Protein AF-A0A376TZY4-F1 (afdb_monomer)

InterPro domains:
  IPR004195 Head decoration protein D [PF02924] (4-58)
  IPR036630 Head decoration protein D superfamily [SSF51274] (4-58)

Sequence (65 aa):
MKPAGKLVVWDGQKAGSAVGILVLPLEGTETVLTYYKSGTFATEAIRWPESVDEHKRQMPLPAVP

Mean predicted aligned error: 6.89 Å

Secondary structure (DSSP, 8-state):
-PPTT------SSSTT----EE-S---S--S---EESS----GGGS---TT--HHHHTSPPP---

Nearest PDB structures (foldseek):
  1td0-assembly4_D  TM=8.662E-01  e=6.145E-06  Enterobacteria phage P21

pLDDT: mean 79.35, std 11.2, 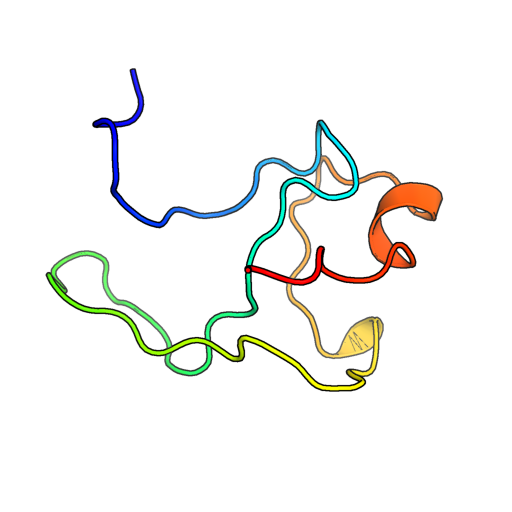range [43.28, 90.38]

Foldseek 3Di:
DPPPPDDDDDQQPDAQPPQFAFDDDDPPPDPDTDTHRDDDDDLVVGDDHPNHDPVSSPGHHDNDD

Radius of gyration: 12.09 Å; Cα contacts (8 Å, |Δi|>4): 59; chains: 1; bounding box: 30×26×27 Å

Organism: Escherichia coli (NCBI:txid562)

Solvent-accessible surface area (backbone atoms only — not comparable to full-atom values): 4681 Å² total; per-residue (Å²): 132,80,67,89,89,65,89,69,87,63,71,46,80,57,69,60,67,44,70,59,45,75,70,60,92,76,94,79,81,70,91,76,84,58,57,42,74,75,84,91,75,63,75,87,79,51,90,72,49,91,68,41,50,72,80,49,70,74,50,66,66,46,84,77,130

Structure (mmCIF, N/CA/C/O backbone):
data_AF-A0A376TZY4-F1
#
_entry.id   AF-A0A376TZY4-F1
#
loop_
_atom_site.group_PDB
_atom_site.id
_atom_site.type_symbol
_atom_site.label_atom_id
_atom_site.label_alt_id
_atom_site.label_comp_id
_atom_site.label_asym_id
_atom_site.label_entity_id
_atom_site.label_seq_id
_atom_site.pdbx_PDB_ins_code
_atom_site.Cartn_x
_atom_site.Cartn_y
_atom_site.Cartn_z
_atom_site.occupancy
_atom_site.B_iso_or_equiv
_atom_site.auth_seq_id
_atom_site.auth_comp_id
_atom_site.auth_asym_id
_atom_site.auth_atom_id
_atom_site.pdbx_PDB_model_num
ATOM 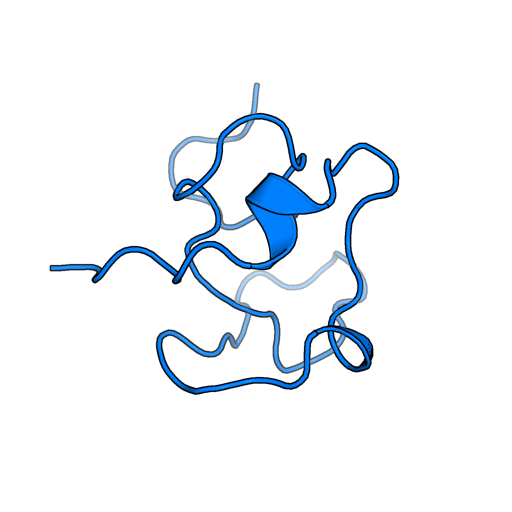1 N N . MET A 1 1 ? -7.165 16.118 2.224 1.00 43.28 1 MET A N 1
ATOM 2 C CA . MET A 1 1 ? -6.614 15.658 3.520 1.00 43.28 1 MET A CA 1
ATOM 3 C C . MET A 1 1 ? -6.805 14.156 3.616 1.00 43.28 1 MET A C 1
ATOM 5 O O . MET A 1 1 ? -7.944 13.716 3.528 1.00 43.28 1 MET A O 1
ATOM 9 N N . LYS A 1 2 ? -5.735 13.364 3.759 1.00 52.16 2 LYS A N 1
ATOM 10 C CA . LYS A 1 2 ? -5.889 11.963 4.172 1.00 52.16 2 LYS A CA 1
ATOM 11 C C . LYS A 1 2 ? -6.111 11.954 5.692 1.00 52.16 2 LYS A C 1
ATOM 13 O O . LYS A 1 2 ? -5.378 12.668 6.377 1.00 52.16 2 LYS A O 1
ATOM 18 N N . PRO A 1 3 ? -7.124 11.254 6.226 1.00 50.56 3 PRO A N 1
ATOM 19 C CA . PRO A 1 3 ? -7.322 11.186 7.670 1.00 50.56 3 PRO A CA 1
ATOM 20 C C . PRO A 1 3 ? -6.070 10.574 8.307 1.00 50.56 3 PRO A C 1
ATOM 22 O O . PRO A 1 3 ? -5.620 9.505 7.892 1.00 50.56 3 PRO A O 1
ATOM 25 N N . ALA A 1 4 ? -5.475 11.292 9.261 1.00 63.12 4 ALA A N 1
ATOM 26 C CA . ALA A 1 4 ? -4.245 10.876 9.922 1.00 63.12 4 ALA A CA 1
ATOM 27 C C . ALA A 1 4 ? -4.432 9.476 10.536 1.00 63.12 4 ALA A C 1
ATOM 29 O O . ALA A 1 4 ? -5.380 9.248 11.283 1.00 63.12 4 ALA A O 1
ATOM 30 N N . GLY A 1 5 ? -3.559 8.532 10.170 1.00 72.75 5 GLY A N 1
ATOM 31 C CA . GLY A 1 5 ? -3.540 7.168 10.712 1.00 72.75 5 GLY A CA 1
ATOM 32 C C . GLY A 1 5 ? -4.234 6.083 9.878 1.00 72.75 5 GLY A C 1
ATOM 33 O O . GLY A 1 5 ? -4.098 4.911 10.220 1.00 72.75 5 GLY A O 1
ATOM 34 N N . LYS A 1 6 ? -4.934 6.409 8.779 1.00 81.75 6 LYS A N 1
ATOM 35 C CA . LYS A 1 6 ? -5.497 5.374 7.886 1.00 81.75 6 LYS A CA 1
ATOM 36 C C . LYS A 1 6 ? -4.507 4.951 6.801 1.00 81.75 6 LYS A C 1
ATOM 38 O O . 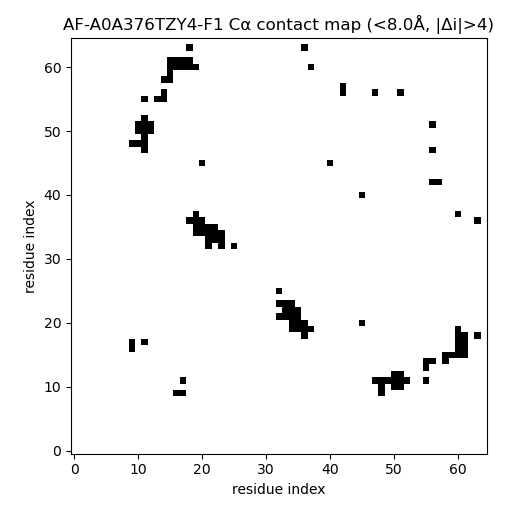LYS A 1 6 ? -3.897 5.795 6.145 1.00 81.75 6 LYS A O 1
ATOM 43 N N . LEU A 1 7 ? -4.411 3.641 6.580 1.00 84.00 7 LEU A N 1
ATOM 44 C CA . LEU A 1 7 ? -3.710 3.066 5.434 1.00 84.00 7 LEU A CA 1
ATOM 45 C C . LEU A 1 7 ? -4.524 3.300 4.159 1.00 84.00 7 LEU A C 1
ATOM 47 O O . LEU A 1 7 ? -5.750 3.226 4.149 1.00 84.00 7 LEU A O 1
ATOM 51 N N . VAL A 1 8 ? -3.820 3.644 3.091 1.00 86.81 8 VAL A N 1
ATOM 52 C CA . VAL A 1 8 ? -4.369 4.152 1.832 1.00 86.81 8 VAL A CA 1
ATOM 53 C C . VAL A 1 8 ? -3.432 3.758 0.702 1.00 86.81 8 VAL A C 1
ATOM 55 O O . VAL A 1 8 ? -2.246 3.528 0.942 1.00 86.81 8 VAL A O 1
ATOM 58 N N . VAL A 1 9 ? -3.937 3.751 -0.533 1.00 88.06 9 VAL A N 1
ATOM 59 C CA . VAL A 1 9 ? -3.093 3.532 -1.715 1.00 88.06 9 VAL A CA 1
ATOM 60 C C . VAL A 1 9 ? -1.965 4.568 -1.740 1.00 88.06 9 VAL A C 1
ATOM 62 O O . VAL A 1 9 ? -2.196 5.772 -1.537 1.00 8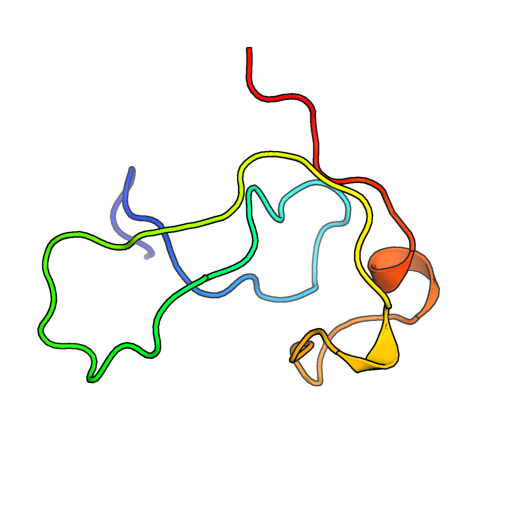8.06 9 VAL A O 1
ATOM 65 N N . TRP A 1 10 ? -0.745 4.070 -1.934 1.00 88.62 10 TRP A N 1
ATOM 66 C CA . TRP A 1 10 ? 0.456 4.880 -2.087 1.00 88.62 10 TRP A CA 1
ATOM 67 C C . TRP A 1 10 ? 0.419 5.627 -3.424 1.00 88.62 10 TRP A C 1
ATOM 69 O O . TRP A 1 10 ? -0.008 5.074 -4.428 1.00 88.62 10 TRP A O 1
ATOM 79 N N . ASP A 1 11 ? 0.847 6.886 -3.444 1.00 83.81 11 ASP A N 1
ATOM 80 C CA . ASP A 1 11 ? 0.744 7.773 -4.615 1.00 83.81 11 ASP A CA 1
ATOM 81 C C . ASP A 1 11 ? 1.969 7.727 -5.548 1.00 83.81 11 ASP A C 1
ATOM 83 O O . ASP A 1 11 ? 2.023 8.440 -6.553 1.00 83.81 11 ASP A O 1
ATOM 87 N N . GLY A 1 12 ? 2.977 6.916 -5.217 1.00 83.31 12 GLY A N 1
ATOM 88 C CA . GLY A 1 12 ? 4.203 6.784 -6.004 1.00 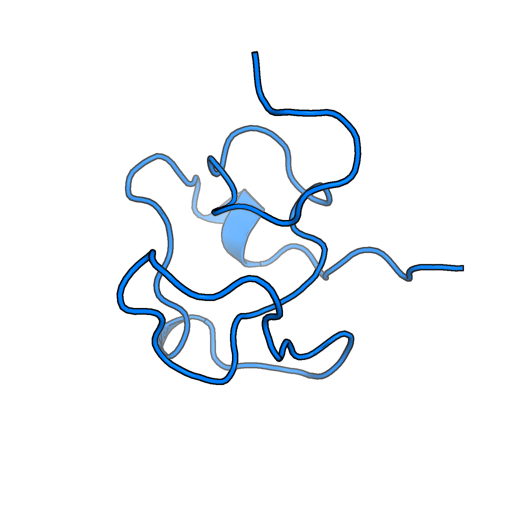83.31 12 GLY A CA 1
ATOM 89 C C . GLY A 1 12 ? 5.158 7.984 -5.916 1.00 83.31 12 GLY A C 1
ATOM 90 O O . GLY A 1 12 ? 6.229 7.962 -6.528 1.00 83.31 12 GLY A O 1
ATOM 91 N N . GLN A 1 13 ? 4.822 9.039 -5.164 1.00 82.31 13 GLN A N 1
ATOM 92 C CA . GLN A 1 13 ? 5.583 10.292 -5.193 1.00 82.31 13 GLN A CA 1
ATOM 93 C C . GLN A 1 13 ? 6.885 10.200 -4.400 1.00 82.31 13 GLN A C 1
ATOM 95 O O . GLN A 1 13 ? 7.941 10.620 -4.884 1.00 82.31 13 GLN A O 1
ATOM 100 N N . LYS A 1 14 ? 6.843 9.608 -3.203 1.00 80.00 14 LYS A N 1
ATOM 101 C CA . LYS A 1 14 ? 8.000 9.514 -2.304 1.00 80.00 14 LYS A CA 1
ATOM 102 C C . LYS A 1 14 ? 8.420 8.065 -2.085 1.00 80.00 14 LYS A C 1
ATOM 104 O O . LYS A 1 14 ? 7.700 7.304 -1.441 1.00 80.00 14 LYS A O 1
ATOM 109 N N . ALA A 1 15 ? 9.603 7.692 -2.569 1.00 77.44 15 ALA A N 1
ATOM 110 C CA . ALA A 1 15 ? 10.174 6.378 -2.286 1.00 77.44 15 ALA A CA 1
ATOM 111 C C . ALA A 1 15 ? 10.297 6.141 -0.769 1.00 77.44 15 ALA A C 1
ATOM 113 O O . ALA A 1 15 ? 10.526 7.081 -0.004 1.00 77.44 15 ALA A O 1
ATOM 114 N N . GLY A 1 16 ? 1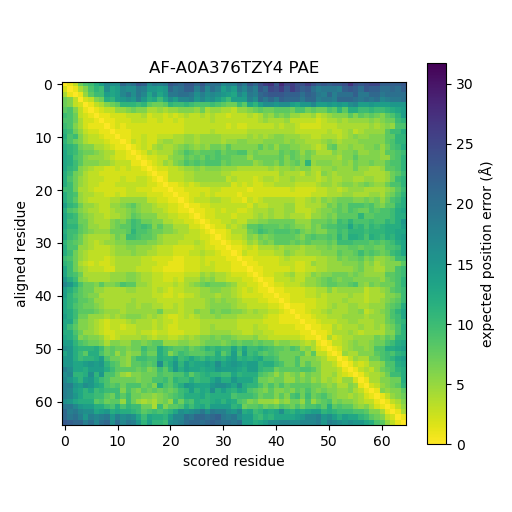0.093 4.897 -0.334 1.00 77.75 16 GLY A N 1
ATOM 115 C CA . GLY A 1 16 ? 10.119 4.529 1.086 1.00 77.75 16 GLY A CA 1
ATOM 116 C C . GLY A 1 16 ? 8.928 5.036 1.912 1.00 77.75 16 GLY A C 1
ATOM 117 O O . GLY A 1 16 ? 8.963 4.927 3.130 1.00 77.75 16 GLY A O 1
ATOM 118 N N . SER A 1 17 ? 7.883 5.602 1.291 1.00 83.56 17 SER A N 1
ATOM 119 C CA . SER A 1 17 ? 6.620 5.926 1.988 1.00 83.56 17 SER A CA 1
ATOM 120 C C . SER A 1 17 ? 5.513 4.890 1.778 1.00 83.56 17 SER A C 1
ATOM 122 O O . SER A 1 17 ? 4.503 4.927 2.478 1.00 83.56 17 SER A O 1
ATOM 124 N N . ALA A 1 18 ? 5.709 3.935 0.864 1.00 83.62 18 ALA A N 1
ATOM 125 C CA . ALA A 1 18 ? 4.920 2.711 0.843 1.00 83.62 18 ALA A CA 1
ATOM 126 C C . ALA A 1 18 ? 5.267 1.890 2.089 1.00 83.62 18 ALA A C 1
ATOM 128 O O . ALA A 1 18 ? 6.434 1.595 2.305 1.00 83.62 18 ALA A O 1
ATOM 129 N N . VAL A 1 19 ? 4.274 1.538 2.907 1.00 85.81 19 VAL A N 1
ATOM 130 C CA . VAL A 1 19 ? 4.475 0.845 4.199 1.00 85.81 19 VAL A CA 1
ATOM 131 C C . VAL A 1 19 ? 4.057 -0.629 4.176 1.00 85.81 19 VAL A C 1
ATOM 133 O O . VAL A 1 19 ? 4.236 -1.339 5.162 1.00 85.81 19 VAL A O 1
ATOM 136 N N . GLY A 1 20 ? 3.488 -1.097 3.064 1.00 87.81 20 GLY A N 1
ATOM 137 C CA . GLY A 1 20 ? 3.027 -2.471 2.910 1.00 87.81 20 GLY A CA 1
ATOM 138 C C . GLY A 1 20 ? 2.357 -2.726 1.564 1.00 87.81 20 GLY A C 1
ATOM 139 O O . GLY A 1 20 ? 2.039 -1.788 0.831 1.00 87.81 20 GLY A O 1
ATOM 140 N N . ILE A 1 21 ? 2.131 -4.004 1.260 1.00 89.19 21 ILE A N 1
ATOM 141 C CA . ILE A 1 21 ? 1.430 -4.461 0.049 1.00 89.19 21 ILE A CA 1
ATOM 142 C C . ILE A 1 21 ? 0.103 -5.088 0.466 1.00 89.19 21 ILE A C 1
ATOM 144 O O . ILE A 1 21 ? 0.078 -5.980 1.310 1.00 89.19 21 ILE A O 1
ATOM 148 N N . LEU A 1 22 ? -1.001 -4.616 -0.109 1.00 90.38 22 LEU A N 1
ATOM 149 C CA . LEU A 1 22 ? -2.338 -5.126 0.183 1.00 90.38 22 LEU A CA 1
ATOM 150 C C . LEU A 1 22 ? -2.461 -6.602 -0.243 1.00 90.38 22 LEU A C 1
ATOM 152 O O . LEU A 1 22 ? -2.116 -6.948 -1.370 1.00 90.38 22 LEU A O 1
ATOM 156 N N . VAL A 1 23 ? -2.942 -7.455 0.665 1.00 89.94 23 VAL A N 1
ATOM 157 C CA . VAL A 1 23 ? -3.051 -8.913 0.453 1.00 89.94 23 VAL A CA 1
ATOM 158 C C . VAL A 1 23 ? -4.400 -9.279 -0.158 1.00 89.94 23 VAL A C 1
ATOM 160 O O . VAL A 1 23 ? -4.476 -10.125 -1.044 1.00 89.94 23 VAL A O 1
ATOM 163 N N . LEU A 1 24 ? -5.468 -8.653 0.339 1.00 88.06 24 LEU A N 1
ATOM 164 C CA . LEU A 1 24 ? -6.845 -8.943 -0.046 1.00 88.06 24 LEU A CA 1
ATOM 165 C C . LEU A 1 24 ? -7.421 -7.760 -0.829 1.00 88.06 24 LEU A C 1
ATOM 167 O O . LEU A 1 24 ? -7.193 -6.619 -0.422 1.00 88.06 24 LEU A O 1
ATOM 171 N N . PRO A 1 25 ? -8.163 -7.997 -1.925 1.00 87.31 25 PRO A N 1
ATOM 172 C CA . PRO A 1 25 ? -8.876 -6.924 -2.608 1.00 87.31 25 PRO A CA 1
ATOM 173 C C . PRO A 1 25 ? -9.862 -6.249 -1.644 1.00 87.31 25 PRO A C 1
ATOM 175 O O . PRO A 1 25 ? -10.407 -6.899 -0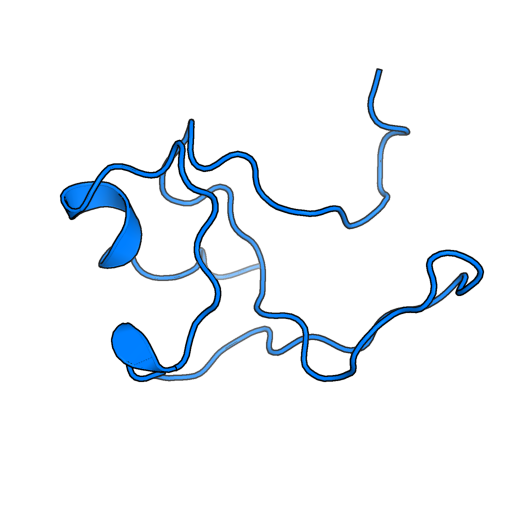.753 1.00 87.31 25 PRO A O 1
ATOM 178 N N . LEU A 1 26 ? -10.053 -4.941 -1.817 1.00 86.88 26 LEU A N 1
ATOM 179 C CA . LEU A 1 26 ? -10.967 -4.126 -1.018 1.00 86.88 26 LEU A CA 1
ATOM 180 C C . LEU A 1 26 ? -12.040 -3.540 -1.933 1.00 86.88 26 LEU A C 1
ATOM 182 O O . LEU A 1 26 ? -11.707 -2.997 -2.989 1.00 86.88 26 LEU A O 1
ATOM 186 N N . GLU A 1 27 ? -13.291 -3.591 -1.493 1.00 88.50 27 GLU A N 1
ATOM 187 C CA . GLU A 1 27 ? -14.444 -2.976 -2.161 1.00 88.50 27 GLU A CA 1
ATOM 188 C C . GLU A 1 27 ? -14.635 -1.503 -1.742 1.00 88.50 27 GLU A C 1
ATOM 190 O O . GLU A 1 27 ? -15.440 -0.770 -2.315 1.00 88.50 27 GLU A O 1
ATOM 195 N N . GLY A 1 28 ? -13.875 -1.030 -0.747 1.00 83.25 28 GLY A N 1
ATOM 196 C CA . GLY A 1 28 ? -13.858 0.364 -0.290 1.00 83.25 28 GLY A CA 1
ATOM 197 C C . GLY A 1 28 ? -14.797 0.654 0.882 1.00 83.25 28 GLY A C 1
ATOM 198 O O . GLY A 1 28 ? -14.860 1.793 1.350 1.00 83.25 28 GLY A O 1
ATOM 199 N N . THR A 1 29 ? -15.498 -0.364 1.384 1.00 87.06 29 THR A N 1
ATOM 200 C CA . THR A 1 29 ? -16.355 -0.282 2.581 1.00 87.06 29 THR A CA 1
ATOM 201 C C . THR A 1 29 ? -15.684 -0.838 3.836 1.00 87.06 29 THR A C 1
ATOM 203 O O . THR A 1 29 ? -16.199 -0.675 4.943 1.00 87.06 29 THR A O 1
ATOM 206 N N . GLU A 1 30 ? -14.544 -1.506 3.680 1.00 86.50 30 GLU A N 1
ATOM 207 C CA . GLU A 1 30 ? -13.836 -2.172 4.762 1.00 86.50 30 GLU A CA 1
ATOM 208 C C . GLU A 1 30 ? -13.205 -1.166 5.730 1.00 86.50 30 GLU A C 1
ATOM 210 O O . GLU A 1 30 ? -12.621 -0.149 5.351 1.00 86.50 30 GLU A O 1
ATOM 215 N N . THR A 1 31 ? -13.286 -1.482 7.020 1.00 85.88 31 THR A N 1
ATOM 216 C CA . THR A 1 31 ? -12.669 -0.692 8.094 1.00 85.88 31 THR A CA 1
ATOM 217 C C . THR A 1 31 ? -11.281 -1.203 8.478 1.00 85.88 31 THR A C 1
ATOM 219 O O . THR A 1 31 ? -10.508 -0.470 9.096 1.00 85.88 31 THR A O 1
ATOM 222 N N . VAL A 1 32 ? -10.957 -2.442 8.097 1.00 86.50 32 VAL A N 1
ATOM 223 C CA . VAL A 1 32 ? -9.696 -3.134 8.377 1.00 86.50 32 VAL A CA 1
ATOM 224 C C . VAL A 1 32 ? -9.167 -3.723 7.076 1.00 86.50 32 VAL A C 1
ATOM 226 O O . VAL A 1 32 ? -9.934 -4.232 6.266 1.00 86.50 32 VAL A O 1
ATOM 229 N N . LEU A 1 33 ? -7.850 -3.669 6.893 1.00 89.06 33 LEU A N 1
ATOM 230 C CA . LEU A 1 33 ? -7.175 -4.226 5.729 1.00 89.06 33 LEU A CA 1
ATOM 231 C C . LE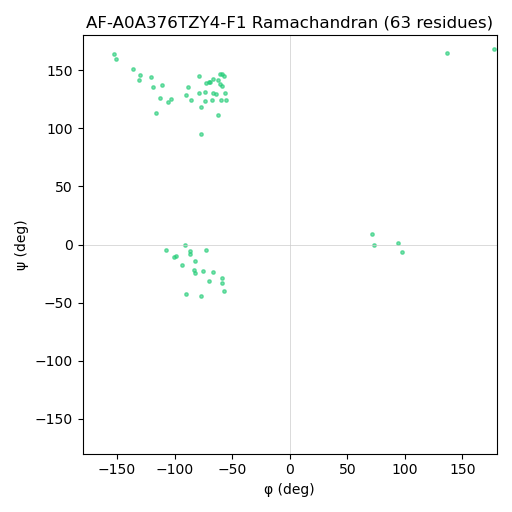U A 1 33 ? -6.001 -5.113 6.142 1.00 89.06 33 LEU A C 1
ATOM 233 O O . LEU A 1 33 ? -5.330 -4.864 7.145 1.00 89.06 33 LEU A O 1
ATOM 237 N N . THR A 1 34 ? -5.767 -6.162 5.360 1.00 89.44 34 THR A N 1
ATOM 238 C CA . THR A 1 34 ? -4.672 -7.114 5.565 1.00 89.44 34 THR A CA 1
ATOM 239 C C . THR A 1 34 ? -3.568 -6.812 4.566 1.00 89.44 34 THR A C 1
ATOM 241 O O . THR A 1 34 ? -3.813 -6.769 3.360 1.00 89.44 34 THR A O 1
ATOM 244 N N . TYR A 1 35 ? -2.349 -6.594 5.054 1.00 90.06 35 TYR A N 1
ATOM 245 C CA . TYR A 1 35 ? -1.208 -6.238 4.217 1.00 90.06 35 TYR A CA 1
ATOM 246 C C . TYR A 1 35 ? 0.049 -7.013 4.617 1.00 90.06 35 TYR A C 1
ATOM 248 O O . TYR A 1 35 ? 0.239 -7.369 5.781 1.00 90.06 35 TYR A O 1
ATOM 256 N N . TYR A 1 36 ? 0.930 -7.241 3.647 1.00 88.31 36 TYR A N 1
ATOM 257 C CA . TYR A 1 36 ? 2.278 -7.731 3.885 1.00 88.31 36 TYR A CA 1
ATOM 258 C C . TYR A 1 36 ? 3.155 -6.585 4.394 1.00 88.31 36 TYR A C 1
ATOM 260 O O . TYR A 1 36 ? 3.352 -5.589 3.694 1.00 88.31 36 TYR A O 1
ATOM 268 N N . LYS A 1 37 ? 3.677 -6.736 5.617 1.00 84.62 37 LYS A N 1
ATOM 269 C CA . LYS A 1 37 ? 4.623 -5.801 6.257 1.00 84.62 37 LYS A CA 1
ATOM 270 C C . LYS A 1 37 ? 6.075 -6.041 5.811 1.00 84.62 37 LYS A C 1
ATOM 272 O O . LYS A 1 37 ? 6.903 -5.141 5.884 1.00 84.62 37 LYS A O 1
ATOM 277 N N . SER A 1 38 ? 6.390 -7.255 5.368 1.00 82.06 38 SER A N 1
ATOM 278 C CA . SER A 1 38 ? 7.721 -7.668 4.920 1.00 82.06 38 SER A CA 1
ATOM 279 C C . SER A 1 38 ? 7.618 -8.801 3.895 1.00 82.06 38 SER A C 1
ATOM 281 O O . SER A 1 38 ? 6.568 -9.430 3.755 1.00 82.06 38 SER A O 1
ATOM 283 N N . GLY A 1 39 ? 8.709 -9.043 3.168 1.00 83.88 39 GLY A N 1
ATOM 284 C CA . GLY A 1 39 ? 8.802 -10.071 2.131 1.00 83.88 39 GLY A CA 1
ATOM 285 C C . GLY A 1 39 ? 9.519 -9.556 0.886 1.00 83.88 39 GLY A C 1
ATOM 286 O O . GLY A 1 39 ? 9.705 -8.352 0.721 1.00 83.88 39 GLY A O 1
ATOM 287 N N . THR A 1 40 ? 9.935 -10.475 0.017 1.00 84.94 40 THR A N 1
ATOM 288 C CA . THR A 1 40 ? 10.451 -10.147 -1.319 1.00 84.94 40 THR A CA 1
ATOM 289 C C . THR A 1 40 ? 9.380 -10.512 -2.333 1.00 84.94 40 THR A C 1
ATOM 291 O O . THR A 1 40 ? 8.930 -11.655 -2.365 1.00 84.94 40 THR A O 1
ATOM 294 N N . PHE A 1 41 ? 8.957 -9.539 -3.132 1.00 85.44 41 PHE A N 1
ATOM 295 C CA . PHE A 1 41 ? 7.872 -9.685 -4.097 1.00 85.44 41 PHE A CA 1
ATOM 296 C C . PHE A 1 41 ? 8.398 -9.396 -5.499 1.00 85.44 41 PHE A C 1
ATOM 298 O O . PHE A 1 41 ? 9.241 -8.519 -5.677 1.00 85.44 41 PHE A O 1
ATOM 305 N N . ALA A 1 42 ? 7.889 -10.125 -6.491 1.00 85.75 42 ALA A N 1
ATOM 306 C CA . ALA A 1 42 ? 8.168 -9.831 -7.890 1.00 85.75 42 ALA A CA 1
ATOM 307 C C . ALA A 1 42 ? 7.539 -8.481 -8.268 1.00 85.75 42 ALA A C 1
ATOM 309 O O . ALA A 1 42 ? 6.355 -8.252 -8.000 1.00 85.75 42 ALA A O 1
ATOM 310 N N . THR A 1 43 ? 8.318 -7.593 -8.888 1.00 83.38 43 THR A N 1
ATOM 311 C CA . THR A 1 43 ? 7.878 -6.234 -9.250 1.00 83.38 43 THR A CA 1
ATOM 312 C C . THR A 1 43 ? 6.656 -6.268 -10.168 1.00 83.38 43 THR A C 1
ATOM 314 O O . THR A 1 43 ? 5.785 -5.409 -10.066 1.00 83.38 43 THR A O 1
ATOM 317 N N . GLU A 1 44 ? 6.560 -7.285 -11.021 1.00 85.50 44 GLU A N 1
ATOM 318 C CA . GLU A 1 44 ? 5.499 -7.485 -12.010 1.00 85.50 44 GLU A CA 1
ATOM 319 C C . GLU A 1 44 ? 4.186 -7.966 -11.374 1.00 85.50 44 GLU A C 1
ATOM 321 O O . GLU A 1 44 ? 3.114 -7.781 -11.944 1.00 85.50 44 GLU A O 1
ATOM 326 N N . ALA A 1 45 ? 4.256 -8.573 -10.185 1.00 85.88 45 ALA A N 1
ATOM 327 C CA . ALA A 1 45 ? 3.082 -9.029 -9.444 1.00 85.88 45 ALA A CA 1
ATOM 328 C C . ALA A 1 45 ? 2.415 -7.898 -8.637 1.00 85.88 45 ALA A C 1
ATOM 330 O O . ALA A 1 45 ? 1.286 -8.055 -8.168 1.00 85.88 45 ALA A O 1
ATOM 331 N N . ILE A 1 46 ? 3.099 -6.760 -8.463 1.00 85.81 46 ILE A N 1
ATOM 332 C CA . ILE A 1 46 ? 2.595 -5.609 -7.710 1.00 85.81 46 ILE A CA 1
ATOM 333 C C . ILE A 1 46 ? 1.843 -4.667 -8.652 1.00 85.81 46 ILE A C 1
ATOM 335 O O . ILE A 1 46 ? 2.360 -4.221 -9.675 1.00 85.81 46 ILE A O 1
ATOM 339 N N . ARG A 1 47 ? 0.616 -4.299 -8.267 1.00 87.62 47 ARG A N 1
ATOM 340 C CA . ARG A 1 47 ? -0.144 -3.238 -8.941 1.00 87.62 47 ARG A CA 1
ATOM 341 C C . ARG A 1 47 ? 0.387 -1.871 -8.522 1.00 87.62 47 ARG A C 1
ATOM 343 O O . ARG A 1 47 ? 0.005 -1.336 -7.482 1.00 87.62 47 ARG A O 1
ATOM 350 N N . TRP A 1 48 ? 1.280 -1.328 -9.335 1.00 84.38 48 TRP A N 1
ATOM 351 C CA . TRP A 1 48 ? 1.865 -0.012 -9.122 1.00 84.38 48 TRP A CA 1
ATOM 352 C C . TRP A 1 48 ? 0.916 1.123 -9.543 1.00 84.38 48 TRP A C 1
ATOM 354 O O . TRP A 1 48 ? 0.202 0.978 -10.535 1.00 84.38 48 TRP A O 1
ATOM 364 N N . PRO A 1 49 ? 0.920 2.269 -8.840 1.00 83.88 49 PRO A N 1
ATOM 365 C CA . PRO A 1 49 ? 0.267 3.483 -9.324 1.00 83.88 49 PRO A CA 1
ATOM 366 C C . PRO A 1 49 ? 0.922 3.954 -10.626 1.00 83.88 49 PRO A C 1
ATOM 368 O O . PRO A 1 49 ? 2.146 3.932 -10.731 1.00 83.88 49 PRO A O 1
ATOM 371 N N . GLU A 1 50 ? 0.143 4.456 -11.584 1.00 81.00 50 GLU A N 1
ATOM 372 C CA . GLU A 1 50 ? 0.675 4.947 -12.870 1.00 81.00 50 GLU A CA 1
ATOM 373 C C . GLU A 1 50 ? 1.706 6.075 -12.707 1.00 81.00 50 GLU A C 1
ATOM 375 O O . GLU A 1 50 ? 2.624 6.217 -13.507 1.00 81.00 50 GLU A O 1
ATOM 380 N N . SER A 1 51 ? 1.589 6.852 -11.631 1.00 77.88 51 SER A N 1
ATOM 381 C CA . SER A 1 51 ? 2.492 7.950 -11.282 1.00 77.88 51 SER A CA 1
ATOM 382 C C . SER A 1 51 ? 3.867 7.506 -10.772 1.00 77.88 51 SER A C 1
ATOM 384 O O . SER A 1 51 ? 4.699 8.369 -10.476 1.00 77.88 51 SER A O 1
ATOM 386 N N . VAL A 1 52 ? 4.115 6.201 -10.593 1.00 78.81 52 VAL A N 1
ATOM 387 C CA . VAL A 1 52 ? 5.355 5.728 -9.974 1.00 78.81 52 VAL A CA 1
ATOM 388 C C . VAL A 1 52 ? 6.499 5.570 -10.981 1.00 78.81 52 VAL A C 1
ATOM 390 O O . VAL A 1 52 ? 6.450 4.812 -11.955 1.00 78.81 52 VAL A O 1
ATOM 393 N N . ASP A 1 53 ? 7.590 6.258 -10.668 1.00 80.00 53 ASP A N 1
ATOM 394 C CA . ASP A 1 53 ? 8.872 6.134 -11.351 1.00 80.00 53 ASP A CA 1
ATOM 395 C C . ASP A 1 53 ? 9.499 4.744 -11.121 1.00 80.00 53 ASP A C 1
ATOM 397 O O . ASP A 1 53 ? 9.404 4.186 -10.024 1.00 80.00 53 ASP A O 1
ATOM 401 N N . GLU A 1 54 ? 10.146 4.181 -12.144 1.00 74.44 54 GLU A N 1
ATOM 402 C CA . GLU A 1 54 ? 10.767 2.846 -12.105 1.00 74.44 54 GLU A CA 1
ATOM 403 C C . GLU A 1 54 ? 11.797 2.685 -10.992 1.00 74.44 54 GLU A C 1
ATOM 405 O O . GLU A 1 54 ? 11.793 1.665 -10.296 1.00 74.44 54 GLU A O 1
ATOM 410 N N . HIS A 1 55 ? 12.617 3.705 -10.743 1.00 72.44 55 HIS A N 1
ATOM 411 C CA . HIS A 1 55 ? 13.609 3.666 -9.671 1.00 72.44 55 HIS A CA 1
ATOM 412 C C . HIS A 1 55 ? 12.960 3.632 -8.285 1.00 72.44 55 HIS A C 1
ATOM 414 O O . HIS A 1 55 ? 13.550 3.128 -7.329 1.00 72.44 55 HIS A O 1
ATOM 420 N N . LYS A 1 56 ? 11.720 4.116 -8.155 1.00 71.19 56 LYS A N 1
ATOM 421 C CA . LYS A 1 56 ? 10.974 4.077 -6.889 1.00 71.19 56 LYS A CA 1
ATOM 422 C C . LYS A 1 56 ? 10.288 2.729 -6.653 1.00 71.19 56 LYS A C 1
ATOM 424 O O . LYS A 1 56 ? 10.024 2.411 -5.496 1.00 71.19 56 LYS A O 1
ATOM 429 N N . ARG A 1 57 ? 10.030 1.935 -7.703 1.00 71.38 57 ARG A N 1
ATOM 430 C CA . ARG A 1 57 ? 9.412 0.592 -7.604 1.00 71.38 57 ARG A CA 1
ATOM 431 C C . ARG A 1 57 ? 10.345 -0.442 -6.975 1.00 71.38 57 ARG A C 1
ATOM 433 O O . ARG A 1 57 ? 9.886 -1.360 -6.310 1.00 71.38 57 ARG A O 1
ATOM 440 N N . GLN A 1 58 ? 11.651 -0.284 -7.176 1.00 71.56 58 GLN A N 1
ATOM 441 C CA . GLN A 1 58 ? 12.677 -1.218 -6.694 1.00 71.56 58 GLN A CA 1
ATOM 442 C C . GLN A 1 58 ? 13.139 -0.927 -5.257 1.00 71.56 58 GLN A C 1
ATOM 444 O O . GLN A 1 58 ? 13.924 -1.687 -4.692 1.00 71.56 58 GLN A O 1
ATOM 449 N N . MET A 1 59 ? 12.673 0.173 -4.659 1.00 72.81 59 MET A N 1
ATOM 450 C CA . MET A 1 59 ? 13.082 0.567 -3.316 1.00 72.81 59 MET A CA 1
ATOM 451 C C . MET A 1 59 ? 12.425 -0.351 -2.271 1.00 72.81 59 MET A C 1
ATOM 453 O O . MET A 1 59 ? 11.203 -0.526 -2.309 1.00 72.81 59 MET A O 1
ATOM 457 N N . PRO A 1 60 ? 13.189 -0.904 -1.311 1.00 65.94 60 PRO A N 1
ATOM 458 C CA . PRO A 1 60 ? 12.622 -1.739 -0.262 1.00 65.94 60 PRO A CA 1
ATOM 459 C C . PRO A 1 60 ? 11.593 -0.972 0.575 1.00 65.94 60 PRO A C 1
ATOM 461 O O . PRO A 1 60 ? 11.728 0.232 0.820 1.00 65.94 60 PRO A O 1
ATOM 464 N N . LEU A 1 61 ? 10.572 -1.695 1.043 1.00 70.38 61 LEU A N 1
ATOM 465 C CA . LEU A 1 61 ? 9.646 -1.173 2.044 1.00 70.38 61 LEU A CA 1
ATOM 466 C C . LEU A 1 61 ? 10.446 -0.781 3.301 1.00 70.38 61 LEU A C 1
ATOM 468 O O . LEU A 1 61 ? 11.341 -1.528 3.712 1.00 70.38 61 LEU A O 1
ATOM 472 N N . PRO A 1 62 ? 10.157 0.377 3.916 1.00 65.69 62 PRO A N 1
ATOM 473 C CA . PRO A 1 62 ? 10.820 0.791 5.138 1.00 65.69 62 PRO A CA 1
ATOM 474 C C . PRO A 1 62 ? 10.543 -0.237 6.237 1.00 65.69 62 PRO A C 1
ATOM 476 O O . PRO A 1 62 ? 9.414 -0.705 6.405 1.00 65.69 62 PRO A O 1
ATOM 479 N N . ALA A 1 63 ? 11.573 -0.566 7.016 1.00 54.16 63 ALA A N 1
ATOM 480 C CA . ALA A 1 63 ? 11.392 -1.338 8.234 1.00 54.16 63 ALA A CA 1
ATOM 481 C C . ALA A 1 63 ? 10.516 -0.516 9.187 1.00 54.16 63 ALA A C 1
ATOM 483 O O . ALA A 1 63 ? 10.918 0.548 9.656 1.00 54.16 63 ALA A O 1
ATOM 484 N N . VAL A 1 64 ? 9.291 -0.973 9.426 1.00 53.41 64 VAL A N 1
ATOM 485 C CA . VAL A 1 64 ? 8.435 -0.362 10.442 1.00 53.41 64 VAL A CA 1
ATOM 486 C C . VAL A 1 64 ? 8.993 -0.792 11.809 1.00 53.41 64 VAL A C 1
ATOM 488 O O . 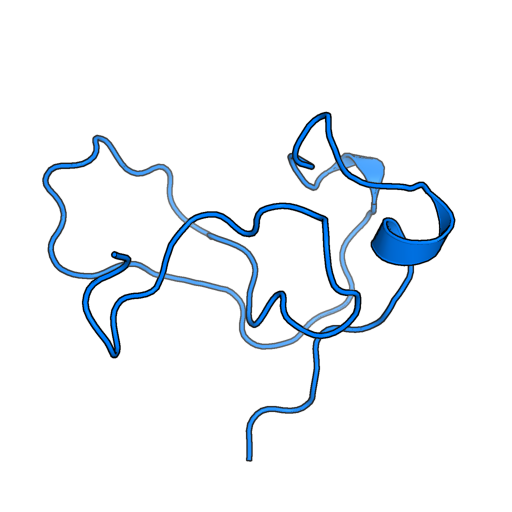VAL A 1 64 ? 9.109 -2.008 12.012 1.00 53.41 64 VAL A O 1
ATOM 491 N N . PRO A 1 65 ? 9.341 0.152 12.704 1.00 50.59 65 PRO A N 1
ATOM 492 C CA . PRO A 1 65 ? 9.819 -0.160 14.050 1.00 50.59 65 PRO A CA 1
ATOM 493 C C . PRO A 1 65 ? 8.794 -0.943 14.886 1.00 50.59 65 PRO A C 1
ATOM 495 O O . PRO A 1 65 ? 7.598 -1.003 14.501 1.00 50.59 65 PRO A O 1
#